Protein AF-A0A258S2L3-F1 (afdb_monomer)

Structure (mmCIF, N/CA/C/O backbone):
data_AF-A0A258S2L3-F1
#
_entry.id   AF-A0A258S2L3-F1
#
loop_
_atom_site.group_PDB
_atom_site.id
_atom_site.type_symbol
_atom_site.label_atom_id
_atom_site.label_alt_id
_atom_site.label_comp_id
_atom_site.label_asym_id
_atom_site.label_entity_id
_atom_site.label_seq_id
_atom_site.pdbx_PDB_ins_code
_atom_site.Cartn_x
_atom_site.Cartn_y
_atom_site.Cartn_z
_atom_site.occupancy
_atom_site.B_iso_or_equiv
_atom_site.auth_seq_id
_atom_site.auth_comp_id
_atom_site.auth_asym_id
_atom_site.auth_atom_id
_atom_site.pdbx_PDB_model_num
ATOM 1 N N . MET A 1 1 ? -50.508 -6.895 -50.298 1.00 43.94 1 MET A N 1
ATOM 2 C CA . MET A 1 1 ? -49.892 -8.210 -50.013 1.00 43.94 1 MET A CA 1
ATOM 3 C C . MET A 1 1 ? -48.372 -8.093 -49.987 1.00 43.94 1 MET A C 1
ATOM 5 O O . MET A 1 1 ? -47.735 -8.267 -51.013 1.00 43.94 1 MET A O 1
ATOM 9 N N . LYS A 1 2 ? -47.791 -7.803 -48.824 1.00 37.06 2 LYS A N 1
ATOM 10 C CA . LYS A 1 2 ? -46.497 -8.345 -48.388 1.00 37.06 2 LYS A CA 1
ATOM 11 C C . LYS A 1 2 ? -46.368 -7.975 -46.914 1.00 37.06 2 LYS A C 1
ATOM 13 O O . LYS A 1 2 ? -46.173 -6.822 -46.555 1.00 37.06 2 LYS A O 1
ATOM 18 N N . LYS A 1 3 ? -46.643 -8.967 -46.077 1.00 44.16 3 LYS A N 1
ATOM 19 C CA . LYS A 1 3 ? -46.318 -8.963 -44.657 1.00 44.16 3 LYS A CA 1
ATOM 20 C C . LYS A 1 3 ? -44.789 -8.934 -44.563 1.00 44.16 3 LYS A C 1
ATOM 22 O O . LYS A 1 3 ? -44.164 -9.635 -45.350 1.00 44.16 3 LYS A O 1
ATOM 27 N N . ILE A 1 4 ? -44.221 -8.175 -43.637 1.00 56.72 4 ILE A N 1
ATOM 28 C CA . ILE A 1 4 ? -43.275 -8.673 -42.631 1.00 56.72 4 ILE A CA 1
ATOM 29 C C . ILE A 1 4 ? -43.166 -7.587 -41.560 1.00 56.72 4 ILE A C 1
ATOM 31 O O . ILE A 1 4 ? -43.000 -6.402 -41.830 1.00 56.72 4 ILE A O 1
ATOM 35 N N . VAL A 1 5 ? -43.373 -8.054 -40.344 1.00 48.72 5 VAL A N 1
ATOM 36 C CA . 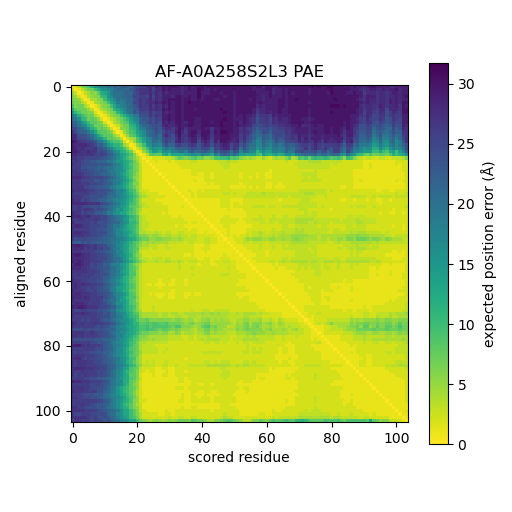VAL A 1 5 ? -43.525 -7.359 -39.079 1.00 48.72 5 VAL A CA 1
ATOM 37 C C . VAL A 1 5 ? -42.384 -7.886 -38.208 1.00 48.72 5 VAL A C 1
ATOM 39 O O . VAL A 1 5 ? -42.176 -9.095 -38.192 1.00 48.72 5 VAL A O 1
ATOM 42 N N . VAL A 1 6 ? -41.725 -6.975 -37.480 1.00 43.44 6 VAL A N 1
ATOM 43 C CA . VAL A 1 6 ? -41.009 -7.180 -36.200 1.00 43.44 6 VAL A CA 1
ATOM 44 C C . VAL A 1 6 ? -39.695 -7.975 -36.193 1.00 43.44 6 VAL A C 1
ATOM 46 O O . VAL A 1 6 ? -39.649 -9.149 -36.533 1.00 43.44 6 VAL A O 1
ATOM 49 N N . ALA A 1 7 ? -38.653 -7.319 -35.665 1.00 44.88 7 ALA A N 1
ATOM 50 C CA . ALA A 1 7 ? -37.854 -7.724 -34.489 1.00 44.88 7 ALA A CA 1
ATOM 51 C C . ALA A 1 7 ? -36.657 -6.751 -34.403 1.00 44.88 7 ALA A C 1
ATOM 53 O O . ALA A 1 7 ? -35.751 -6.805 -35.222 1.00 44.88 7 ALA A O 1
ATOM 54 N N . LEU A 1 8 ? -36.720 -5.655 -33.643 1.00 50.66 8 LEU A N 1
ATOM 55 C CA . LEU A 1 8 ? -36.376 -5.573 -32.216 1.00 50.66 8 LEU A CA 1
ATOM 56 C C . LEU A 1 8 ? -35.156 -6.430 -31.827 1.00 50.66 8 LEU A C 1
ATOM 58 O O . LEU A 1 8 ? -35.296 -7.480 -31.213 1.00 50.66 8 LEU A O 1
ATOM 62 N N . SER A 1 9 ? -33.957 -5.941 -32.142 1.00 49.19 9 SER A N 1
ATOM 63 C CA . SER A 1 9 ? -32.708 -6.448 -31.563 1.00 49.19 9 SER A CA 1
ATOM 64 C C . SER A 1 9 ? -32.269 -5.513 -30.441 1.00 49.19 9 SER A C 1
ATOM 66 O O . SER A 1 9 ? -31.456 -4.611 -30.633 1.00 49.19 9 SER A O 1
ATOM 68 N N . ALA A 1 10 ? -32.857 -5.713 -29.262 1.00 52.25 10 ALA A N 1
ATOM 69 C CA . ALA A 1 10 ? -32.314 -5.207 -28.012 1.00 52.25 10 ALA A CA 1
ATOM 70 C C . ALA A 1 10 ? -31.015 -5.970 -27.711 1.00 52.25 10 ALA A C 1
ATOM 72 O O . ALA A 1 10 ? -31.048 -7.102 -27.233 1.00 52.25 10 ALA A O 1
ATOM 73 N N . ALA A 1 11 ? -29.863 -5.365 -27.998 1.00 52.25 11 ALA A N 1
ATOM 74 C CA . ALA A 1 11 ? -28.583 -5.857 -27.501 1.00 52.25 11 ALA A CA 1
ATOM 75 C C . ALA A 1 11 ? -28.394 -5.361 -26.061 1.00 52.25 11 ALA A C 1
ATOM 77 O O . ALA A 1 11 ? -27.688 -4.392 -25.790 1.00 52.25 11 ALA A O 1
ATOM 78 N N . ILE A 1 12 ? -29.082 -6.024 -25.132 1.00 58.53 12 ILE A N 1
ATOM 79 C CA . ILE A 1 12 ? -28.770 -5.970 -23.706 1.00 58.53 12 ILE A CA 1
ATOM 80 C C . ILE A 1 12 ? -27.465 -6.746 -23.512 1.00 58.53 12 ILE A C 1
ATOM 82 O O . ILE A 1 12 ? -27.452 -7.972 -23.448 1.00 58.53 12 ILE A O 1
ATOM 86 N N . ALA A 1 13 ? -26.349 -6.024 -23.441 1.00 55.09 13 ALA A N 1
ATOM 87 C CA . ALA A 1 13 ? -25.098 -6.557 -22.919 1.00 55.09 13 ALA A CA 1
ATOM 88 C C . ALA A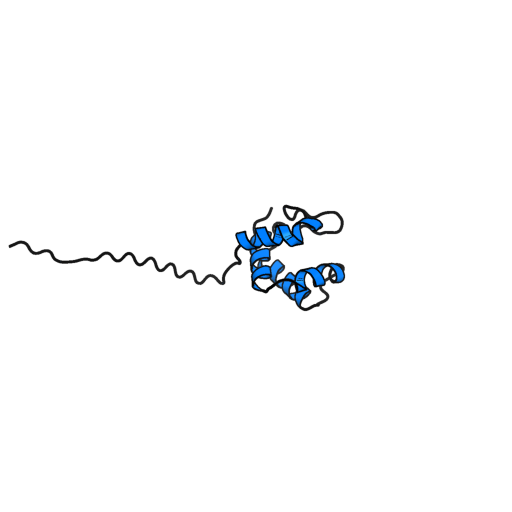 1 13 ? -25.073 -6.335 -21.399 1.00 55.09 13 ALA A C 1
ATOM 90 O O . ALA A 1 13 ? -24.381 -5.459 -20.886 1.00 55.09 13 ALA A O 1
ATOM 91 N N . LEU A 1 14 ? -25.859 -7.134 -20.673 1.00 57.22 14 LEU A N 1
ATOM 92 C CA . LEU A 1 14 ? -25.645 -7.354 -19.243 1.00 57.22 14 LEU A CA 1
ATOM 93 C C . LEU A 1 14 ? -24.387 -8.215 -19.091 1.00 57.22 14 LEU A C 1
ATOM 95 O O . LEU A 1 14 ? -24.455 -9.435 -18.968 1.00 57.22 14 LEU A O 1
ATOM 99 N N . MET A 1 15 ? -23.219 -7.577 -19.108 1.00 57.22 15 MET A N 1
ATOM 100 C CA . MET A 1 15 ? -22.017 -8.174 -18.530 1.00 57.22 15 MET A CA 1
ATOM 101 C C . MET A 1 15 ? -22.101 -7.996 -17.013 1.00 57.22 15 MET A C 1
ATOM 103 O O . MET A 1 15 ? -21.457 -7.136 -16.418 1.00 57.22 15 MET A O 1
ATOM 107 N N . SER A 1 16 ? -22.938 -8.823 -16.387 1.00 61.47 16 SER A N 1
ATOM 108 C CA . SER A 1 16 ? -22.883 -9.098 -14.954 1.00 61.47 16 SER A CA 1
ATOM 109 C C . SER A 1 16 ? -21.638 -9.935 -14.671 1.00 61.47 16 SER A C 1
ATOM 111 O O . SER A 1 16 ? -21.699 -11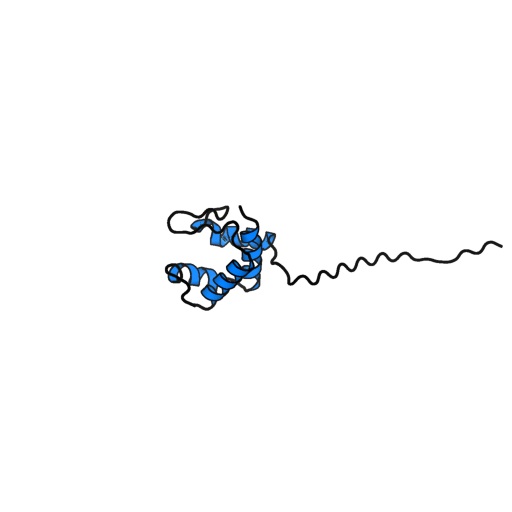.147 -14.486 1.00 61.47 16 SER A O 1
ATOM 113 N N . GLY A 1 17 ? -20.484 -9.275 -14.663 1.00 49.44 17 GLY A N 1
ATOM 114 C CA . GLY A 1 17 ? -19.281 -9.804 -14.045 1.00 49.44 17 GLY A CA 1
ATOM 115 C C . GLY A 1 17 ? -19.351 -9.548 -12.549 1.00 49.44 17 GLY A C 1
ATOM 116 O O . GLY A 1 17 ? -18.738 -8.606 -12.060 1.00 49.44 17 GLY A O 1
ATOM 117 N N . SER A 1 18 ? -20.076 -10.386 -11.808 1.00 52.84 18 SER A N 1
ATOM 118 C CA . SER A 1 18 ? -19.849 -10.530 -10.367 1.00 52.84 18 SER A CA 1
ATOM 119 C C . SER A 1 18 ? -18.515 -11.251 -10.152 1.00 52.84 18 SER A C 1
ATOM 121 O O . SER A 1 18 ? -18.464 -12.382 -9.681 1.00 52.84 18 SER A O 1
ATOM 123 N N . ALA A 1 19 ? -17.418 -10.605 -10.541 1.00 50.50 19 ALA A N 1
ATOM 124 C CA . ALA A 1 19 ? -16.139 -10.863 -9.918 1.00 50.50 19 ALA A CA 1
ATOM 125 C C . ALA A 1 19 ? -16.232 -10.221 -8.532 1.00 50.50 19 ALA A C 1
ATOM 127 O O . ALA A 1 19 ? -16.633 -9.062 -8.424 1.00 50.50 19 ALA A O 1
ATOM 128 N N . PHE A 1 20 ? -15.882 -10.949 -7.471 1.00 48.94 20 PHE A N 1
ATOM 129 C CA . PHE A 1 20 ? -15.408 -10.302 -6.247 1.00 48.94 20 PHE A CA 1
ATOM 130 C C . PHE A 1 20 ? -14.471 -9.191 -6.702 1.00 48.94 20 PHE A C 1
ATOM 132 O O . PHE A 1 20 ? -13.508 -9.518 -7.392 1.00 48.94 20 PHE A O 1
ATOM 139 N N . ALA A 1 21 ? -14.824 -7.923 -6.482 1.00 54.91 21 ALA A N 1
ATOM 140 C CA . ALA A 1 21 ? -14.121 -6.818 -7.114 1.00 54.91 21 ALA A CA 1
ATOM 141 C C . ALA A 1 21 ? -12.638 -6.910 -6.736 1.00 54.91 21 ALA A C 1
ATOM 143 O O . ALA A 1 21 ? -12.242 -6.550 -5.630 1.00 54.91 21 ALA A O 1
ATOM 144 N N . ALA A 1 22 ? -11.826 -7.458 -7.642 1.00 72.62 22 ALA A N 1
ATOM 145 C CA . ALA A 1 22 ? -10.392 -7.295 -7.613 1.00 72.62 22 ALA A CA 1
ATOM 146 C C . ALA A 1 22 ? -10.203 -5.780 -7.619 1.00 72.62 22 ALA A C 1
ATOM 148 O O . ALA A 1 22 ? -10.759 -5.122 -8.499 1.00 72.62 22 ALA A O 1
ATOM 149 N N . GLY A 1 23 ? -9.571 -5.237 -6.577 1.00 88.69 23 GLY A N 1
ATOM 150 C CA . GLY A 1 23 ? -9.526 -3.795 -6.351 1.00 88.69 23 GLY A CA 1
ATOM 151 C C . GLY A 1 23 ? -9.127 -3.000 -7.599 1.00 88.69 23 GLY A C 1
ATOM 152 O O . GLY A 1 23 ? -8.483 -3.505 -8.520 1.00 88.69 23 GLY A O 1
ATOM 153 N N . ASP A 1 24 ? -9.501 -1.728 -7.631 1.00 96.19 24 ASP A N 1
ATOM 154 C CA . ASP A 1 24 ? -9.150 -0.818 -8.713 1.00 96.19 24 ASP A CA 1
ATOM 155 C C . ASP A 1 24 ? -7.635 -0.553 -8.699 1.00 96.19 24 ASP A C 1
ATOM 157 O O . ASP A 1 24 ? -7.110 0.187 -7.863 1.00 96.19 24 ASP A O 1
ATOM 161 N N . ALA A 1 25 ? -6.919 -1.157 -9.650 1.00 95.75 25 ALA A N 1
ATOM 162 C CA . ALA A 1 25 ? -5.473 -1.008 -9.775 1.00 95.75 25 ALA A CA 1
ATOM 163 C C . ALA A 1 25 ? -5.038 0.427 -10.132 1.00 95.75 25 ALA A C 1
ATOM 165 O O . ALA A 1 25 ? -3.921 0.820 -9.791 1.00 95.75 25 ALA A O 1
ATOM 166 N N . ALA A 1 26 ? -5.883 1.231 -10.788 1.00 96.50 26 ALA A N 1
ATOM 167 C CA . ALA A 1 26 ? -5.569 2.629 -11.083 1.00 96.50 26 ALA A CA 1
ATOM 168 C C . ALA A 1 26 ? -5.655 3.485 -9.811 1.00 96.50 26 ALA A C 1
ATOM 170 O O . ALA A 1 26 ? -4.731 4.254 -9.523 1.00 96.50 26 ALA A O 1
ATOM 171 N N . ALA A 1 27 ? -6.699 3.288 -9.002 1.00 97.50 27 ALA A N 1
ATOM 172 C CA . ALA A 1 27 ? -6.786 3.885 -7.669 1.00 97.50 27 ALA A CA 1
ATOM 173 C C . ALA A 1 27 ? -5.638 3.398 -6.764 1.00 97.50 27 ALA A C 1
ATOM 175 O O . ALA A 1 27 ? -4.998 4.194 -6.070 1.00 97.50 27 ALA A O 1
ATOM 176 N N . GLY A 1 28 ? -5.311 2.105 -6.840 1.00 97.44 28 GLY A N 1
ATOM 177 C CA . GLY A 1 28 ? -4.186 1.488 -6.142 1.00 97.44 28 GLY A CA 1
ATOM 178 C C . GLY A 1 28 ? -2.846 2.117 -6.512 1.00 97.44 28 GLY A C 1
ATOM 179 O O . GLY A 1 28 ? -2.055 2.417 -5.623 1.00 97.44 28 GLY A O 1
ATOM 180 N N . LYS A 1 29 ? -2.611 2.407 -7.798 1.00 97.88 29 LYS A N 1
ATOM 181 C CA . LYS A 1 29 ? -1.410 3.110 -8.273 1.00 97.88 29 LYS A CA 1
ATOM 182 C C . LYS A 1 29 ? -1.274 4.499 -7.658 1.00 97.88 29 LYS A C 1
ATOM 184 O O . LYS A 1 29 ? -0.195 4.856 -7.182 1.00 97.88 29 LYS A O 1
ATOM 189 N N . ALA A 1 30 ? -2.357 5.277 -7.659 1.00 97.94 30 ALA A N 1
ATOM 190 C CA . ALA A 1 30 ? -2.361 6.618 -7.078 1.00 97.94 30 ALA A CA 1
ATOM 191 C C . ALA A 1 30 ? -2.063 6.569 -5.571 1.00 97.94 30 ALA A C 1
ATOM 193 O O . ALA A 1 30 ? -1.176 7.278 -5.086 1.00 97.94 30 ALA A O 1
ATOM 194 N N . LYS A 1 31 ? -2.733 5.666 -4.839 1.00 97.94 31 LYS A N 1
ATOM 195 C CA . LYS A 1 31 ? -2.491 5.468 -3.405 1.00 97.94 31 LYS A CA 1
ATOM 196 C C . LYS A 1 31 ? -1.061 4.995 -3.138 1.00 97.94 31 LYS A C 1
ATOM 198 O O . LYS A 1 31 ? -0.391 5.566 -2.281 1.00 97.94 31 LYS A O 1
ATOM 203 N N . PHE A 1 32 ? -0.556 4.029 -3.904 1.00 97.88 32 PHE A N 1
ATOM 204 C CA . PHE A 1 32 ? 0.806 3.511 -3.767 1.00 97.88 32 PHE A CA 1
ATOM 205 C C . PHE A 1 32 ? 1.853 4.622 -3.898 1.00 97.88 32 PHE A C 1
ATOM 207 O O . PHE A 1 32 ? 2.756 4.719 -3.067 1.00 97.88 32 PHE A O 1
ATOM 214 N N . GLY A 1 33 ? 1.700 5.502 -4.891 1.00 97.19 33 GLY A N 1
ATOM 215 C CA . GLY A 1 33 ? 2.583 6.657 -5.067 1.00 97.19 33 GLY A CA 1
ATOM 216 C C . GLY A 1 33 ? 2.565 7.619 -3.875 1.00 97.19 33 GLY A C 1
ATOM 217 O O . GLY A 1 33 ? 3.606 8.161 -3.519 1.00 97.19 33 GLY A O 1
ATOM 218 N N . SER A 1 34 ? 1.407 7.795 -3.231 1.00 96.12 34 SER A N 1
ATOM 219 C CA . SER A 1 34 ? 1.248 8.745 -2.122 1.00 96.12 34 SER A CA 1
ATOM 220 C C . SER A 1 34 ? 1.865 8.293 -0.794 1.00 96.12 34 SER A C 1
ATOM 222 O O . SER A 1 34 ? 2.293 9.140 -0.016 1.00 96.12 34 SER A O 1
ATOM 224 N N . ILE A 1 35 ? 1.904 6.983 -0.517 1.00 95.31 35 ILE A N 1
ATOM 225 C CA . ILE A 1 35 ? 2.255 6.470 0.822 1.00 95.31 35 ILE A CA 1
ATOM 226 C C . ILE A 1 35 ? 3.219 5.276 0.833 1.00 95.31 35 ILE A C 1
ATOM 228 O O . ILE A 1 35 ? 3.829 5.004 1.860 1.00 95.31 35 ILE A O 1
ATOM 232 N N . CYS A 1 36 ? 3.370 4.540 -0.271 1.00 96.81 36 CYS A N 1
ATOM 233 C CA . CYS A 1 36 ? 4.178 3.315 -0.303 1.00 96.81 36 CYS A CA 1
ATOM 234 C C . CYS A 1 36 ? 5.529 3.538 -0.987 1.00 96.81 36 CYS A C 1
ATOM 236 O O . CYS A 1 36 ? 6.552 3.022 -0.532 1.00 96.81 36 CYS A O 1
ATOM 238 N N . ALA A 1 37 ? 5.531 4.304 -2.080 1.00 97.00 37 ALA A N 1
ATOM 239 C CA . ALA A 1 37 ? 6.672 4.432 -2.982 1.00 97.00 37 ALA A CA 1
ATOM 240 C C . ALA A 1 37 ? 7.921 5.050 -2.333 1.00 97.00 37 ALA A C 1
ATOM 242 O O . ALA A 1 37 ? 9.037 4.693 -2.702 1.00 97.00 37 ALA A O 1
ATOM 243 N N . SER A 1 38 ? 7.753 5.938 -1.347 1.00 95.50 38 SER A N 1
ATOM 244 C CA . SER A 1 38 ? 8.869 6.597 -0.651 1.00 95.50 38 SER A CA 1
ATOM 245 C C . SER A 1 38 ? 9.759 5.619 0.122 1.00 95.50 38 SER A C 1
ATOM 247 O O . SER A 1 38 ? 10.958 5.857 0.253 1.00 95.50 38 SER A O 1
ATOM 249 N N . CYS A 1 39 ? 9.192 4.513 0.608 1.00 96.81 39 CYS A N 1
ATOM 250 C CA . CYS A 1 39 ? 9.928 3.477 1.329 1.00 96.81 39 CYS A CA 1
ATOM 251 C C . CYS A 1 39 ? 10.180 2.244 0.456 1.00 96.81 39 CYS A C 1
ATOM 253 O O . CYS A 1 39 ? 11.274 1.694 0.469 1.00 96.81 39 CYS A O 1
ATOM 255 N N . HIS A 1 40 ? 9.190 1.812 -0.328 1.00 97.06 40 HIS A N 1
ATOM 256 C CA . HIS A 1 40 ? 9.256 0.561 -1.090 1.00 97.06 40 HIS A CA 1
ATOM 257 C C . HIS A 1 40 ? 9.730 0.717 -2.543 1.00 97.06 40 HIS A C 1
ATOM 259 O O . HIS A 1 40 ? 9.762 -0.275 -3.270 1.00 97.06 40 HIS A O 1
ATOM 265 N N . GLY A 1 41 ? 10.110 1.925 -2.962 1.00 96.88 41 GLY A N 1
ATOM 266 C CA . GLY A 1 41 ? 10.512 2.225 -4.337 1.00 96.88 41 GLY A CA 1
ATOM 267 C C . GLY A 1 41 ? 9.319 2.523 -5.247 1.00 96.88 41 GLY A C 1
ATOM 268 O O . GLY A 1 41 ? 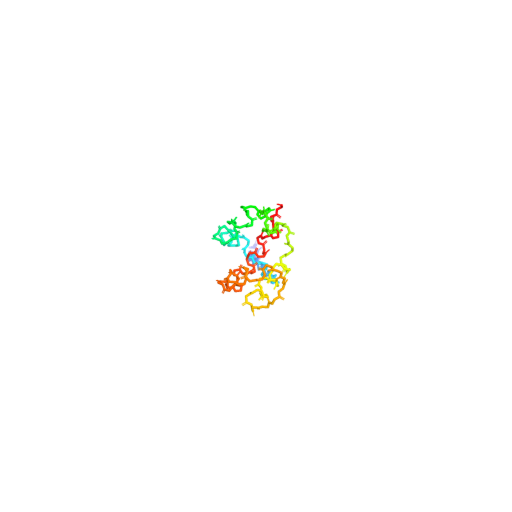8.191 2.085 -4.999 1.00 96.88 41 GLY A O 1
ATOM 269 N N . MET A 1 42 ? 9.555 3.289 -6.315 1.00 95.19 42 MET A N 1
ATOM 270 C CA . MET A 1 42 ? 8.492 3.762 -7.217 1.00 95.19 42 MET A CA 1
ATOM 271 C C . MET A 1 42 ? 7.785 2.621 -7.954 1.00 95.19 42 MET A C 1
ATOM 273 O O . MET A 1 42 ? 6.600 2.735 -8.274 1.00 95.19 42 MET A O 1
ATOM 277 N N . ASN A 1 43 ? 8.497 1.522 -8.186 1.00 95.12 43 ASN A N 1
ATOM 278 C CA . ASN A 1 43 ? 7.999 0.316 -8.832 1.00 95.12 43 ASN A CA 1
ATOM 279 C C . ASN A 1 43 ? 7.831 -0.840 -7.836 1.00 95.12 43 ASN A C 1
ATOM 281 O O . ASN A 1 43 ? 7.616 -1.973 -8.257 1.00 95.12 43 ASN A O 1
ATOM 285 N N . GLY A 1 44 ? 7.914 -0.586 -6.525 1.00 96.94 44 GLY A N 1
ATOM 286 C CA . GLY A 1 44 ? 7.852 -1.632 -5.504 1.00 96.94 44 GLY A CA 1
ATOM 287 C C . GLY A 1 44 ? 9.085 -2.538 -5.475 1.00 96.94 44 GLY A C 1
ATOM 288 O O . GLY A 1 44 ? 8.995 -3.666 -4.991 1.00 96.94 44 GLY A O 1
ATOM 289 N N . GLU A 1 45 ? 10.220 -2.080 -5.995 1.00 97.19 45 GLU A N 1
ATOM 290 C CA . GLU A 1 45 ? 11.482 -2.816 -6.080 1.00 97.19 45 GLU A CA 1
ATOM 291 C C . GLU A 1 45 ? 12.149 -3.061 -4.713 1.00 97.19 45 GLU A C 1
ATOM 293 O O . GLU A 1 45 ? 12.943 -3.992 -4.574 1.00 97.19 45 GLU A O 1
ATOM 298 N N . GLY A 1 46 ? 11.762 -2.299 -3.686 1.00 96.06 46 GLY A N 1
ATOM 299 C CA . GLY A 1 46 ? 12.381 -2.313 -2.362 1.00 96.06 46 GLY A CA 1
ATOM 300 C C . GLY A 1 46 ? 13.640 -1.444 -2.281 1.00 96.06 46 GLY A C 1
ATOM 301 O O . GLY A 1 46 ? 14.246 -1.084 -3.287 1.00 96.06 46 GLY A O 1
ATOM 302 N N . MET A 1 47 ? 14.035 -1.087 -1.059 1.00 94.44 47 MET A N 1
ATOM 303 C CA . MET A 1 47 ? 15.197 -0.232 -0.797 1.00 94.44 47 MET A CA 1
ATOM 304 C C . MET A 1 47 ? 15.737 -0.476 0.617 1.00 94.44 47 MET A C 1
ATOM 306 O O . MET A 1 47 ? 15.042 -0.246 1.603 1.00 94.44 47 MET A O 1
ATOM 310 N N . GLY A 1 48 ? 16.994 -0.912 0.743 1.00 92.88 48 GLY A N 1
ATOM 311 C CA . GLY A 1 48 ? 17.620 -1.158 2.048 1.00 92.88 48 GLY A CA 1
ATOM 312 C C . GLY A 1 48 ? 16.828 -2.161 2.897 1.00 92.88 48 GLY A C 1
ATOM 313 O O . GLY A 1 48 ? 16.690 -3.321 2.518 1.00 92.88 48 GLY A O 1
ATOM 314 N N . ILE A 1 49 ? 16.298 -1.710 4.040 1.00 91.25 49 ILE A N 1
ATOM 315 C CA . ILE A 1 49 ? 15.466 -2.535 4.937 1.00 91.25 49 ILE A CA 1
ATOM 316 C C . ILE A 1 49 ? 14.015 -2.706 4.450 1.00 91.25 49 ILE A C 1
ATOM 318 O O . ILE A 1 49 ? 13.277 -3.529 4.997 1.00 91.25 49 ILE A O 1
ATOM 322 N N . PHE A 1 50 ? 13.587 -1.937 3.443 1.00 94.75 50 PHE A N 1
ATOM 323 C CA . PHE A 1 50 ? 12.235 -1.989 2.897 1.00 94.75 50 PHE A CA 1
ATOM 324 C C . PHE A 1 50 ? 12.127 -3.100 1.854 1.00 94.75 50 PHE A C 1
ATOM 326 O O . PHE A 1 50 ? 12.761 -3.017 0.799 1.00 94.75 50 PHE A O 1
ATOM 333 N N . PRO A 1 51 ? 11.322 -4.144 2.111 1.00 94.06 51 PRO A N 1
ATOM 334 C CA . PRO A 1 51 ? 11.258 -5.294 1.224 1.00 94.06 51 PRO A CA 1
ATOM 335 C C . PRO A 1 51 ? 10.593 -4.949 -0.112 1.00 94.06 51 PRO A C 1
ATOM 337 O O . PRO A 1 51 ? 9.699 -4.098 -0.179 1.00 94.06 51 PRO A O 1
ATOM 340 N N . LYS A 1 52 ? 10.972 -5.704 -1.150 1.00 96.44 52 LYS A N 1
ATOM 341 C CA . LYS A 1 52 ? 10.312 -5.714 -2.461 1.00 96.44 52 LYS A CA 1
ATOM 342 C C . LYS A 1 52 ? 8.819 -6.020 -2.308 1.00 96.44 52 LYS A C 1
ATOM 344 O O . LYS A 1 52 ? 8.453 -7.017 -1.671 1.00 96.44 52 LYS A O 1
ATOM 349 N N . LEU A 1 53 ? 7.977 -5.195 -2.925 1.00 96.81 53 LEU A N 1
ATOM 350 C CA . LEU A 1 53 ? 6.529 -5.376 -3.039 1.00 96.81 53 LEU A CA 1
ATOM 351 C C . LEU A 1 53 ? 6.097 -5.894 -4.409 1.00 96.81 53 LEU A C 1
ATOM 353 O O . LEU A 1 53 ? 5.082 -6.582 -4.476 1.00 96.81 53 LEU A O 1
ATOM 357 N N . SER A 1 54 ? 6.838 -5.613 -5.482 1.00 96.25 54 SER A N 1
ATOM 358 C CA . SER A 1 54 ? 6.356 -5.951 -6.818 1.00 96.25 54 SER A CA 1
ATOM 359 C C . SER A 1 54 ? 6.168 -7.452 -7.038 1.00 96.25 54 SER A C 1
ATOM 361 O O . SER A 1 54 ? 6.976 -8.278 -6.602 1.00 96.25 54 SER A O 1
ATOM 363 N N . GLY A 1 55 ? 5.042 -7.797 -7.665 1.00 91.38 55 GLY A N 1
ATOM 364 C CA . GLY A 1 55 ? 4.645 -9.171 -7.960 1.00 91.38 55 GLY A CA 1
ATOM 365 C C . GLY A 1 55 ? 4.124 -9.961 -6.758 1.00 91.38 55 GLY A C 1
ATOM 366 O O . GLY A 1 55 ? 3.892 -11.165 -6.884 1.00 91.38 55 GLY A O 1
ATOM 367 N N . LYS A 1 56 ? 3.932 -9.339 -5.584 1.00 95.75 56 LYS A N 1
ATOM 368 C CA . LYS A 1 56 ? 3.286 -10.029 -4.458 1.00 95.75 56 LYS A CA 1
ATOM 369 C C . LYS A 1 56 ? 1.824 -10.359 -4.802 1.00 95.75 56 LYS A C 1
ATOM 371 O O . LYS A 1 56 ? 1.125 -9.494 -5.328 1.00 95.75 56 LYS A O 1
ATOM 376 N N . PRO A 1 57 ? 1.327 -11.563 -4.459 1.00 96.00 57 PRO A N 1
ATOM 377 C CA . PRO A 1 57 ? -0.073 -11.917 -4.672 1.00 96.00 57 PRO A CA 1
ATOM 378 C C . PRO A 1 57 ? -1.021 -10.938 -3.971 1.00 96.00 57 PRO A C 1
ATOM 380 O O . PRO A 1 57 ? -0.779 -10.538 -2.825 1.00 96.00 57 PRO A O 1
ATOM 383 N N . ALA A 1 58 ? -2.100 -10.552 -4.655 1.00 96.06 58 ALA A N 1
ATOM 384 C CA . ALA A 1 58 ? -3.048 -9.565 -4.143 1.00 96.06 58 ALA A CA 1
ATOM 385 C C . ALA A 1 58 ? -3.719 -10.038 -2.840 1.00 96.06 58 ALA A C 1
ATOM 387 O O . ALA A 1 58 ? -3.765 -9.293 -1.865 1.00 96.06 58 ALA A O 1
ATOM 388 N N . ASP A 1 59 ? -4.154 -11.298 -2.770 1.00 95.88 59 ASP A N 1
ATOM 389 C CA . ASP A 1 59 ? -4.787 -11.883 -1.579 1.00 95.88 59 ASP A CA 1
ATOM 390 C C . ASP A 1 59 ? -3.875 -11.809 -0.343 1.00 95.88 59 ASP A C 1
ATOM 392 O O . ASP A 1 59 ? -4.303 -11.393 0.735 1.00 95.88 59 ASP A O 1
ATOM 396 N N . LYS A 1 60 ? -2.590 -12.147 -0.509 1.00 95.94 60 LYS A N 1
ATOM 397 C CA . LYS A 1 60 ? -1.593 -12.096 0.568 1.00 95.94 60 LYS A CA 1
ATOM 398 C C . LYS A 1 60 ? -1.267 -10.670 0.977 1.00 95.94 60 LYS A C 1
ATOM 400 O O . LYS A 1 60 ? -1.118 -10.399 2.165 1.00 95.94 60 LYS A O 1
ATOM 405 N N . THR A 1 61 ? -1.186 -9.764 0.009 1.00 96.56 61 THR A N 1
ATOM 406 C CA . THR A 1 61 ? -0.934 -8.344 0.269 1.00 96.56 61 THR A CA 1
ATOM 407 C C . THR A 1 61 ? -2.090 -7.728 1.054 1.00 96.56 61 THR A C 1
ATOM 409 O O . THR A 1 61 ? -1.860 -7.091 2.081 1.00 96.56 61 THR A O 1
ATOM 412 N N . ALA A 1 62 ? -3.332 -7.984 0.637 1.00 97.75 62 ALA A N 1
ATOM 413 C CA . ALA A 1 62 ? -4.521 -7.493 1.324 1.00 97.75 62 ALA A CA 1
ATOM 414 C C . ALA A 1 62 ? -4.638 -8.064 2.744 1.00 97.75 62 ALA A C 1
ATOM 416 O O . ALA A 1 62 ? -4.887 -7.313 3.686 1.00 97.75 62 ALA A O 1
ATOM 417 N N . ALA A 1 63 ? -4.417 -9.372 2.915 1.00 97.25 63 ALA A N 1
ATOM 418 C CA . ALA A 1 63 ? -4.440 -10.012 4.230 1.00 97.25 63 ALA A CA 1
ATOM 419 C C . ALA A 1 63 ? -3.395 -9.404 5.178 1.00 97.25 63 ALA A C 1
ATOM 421 O O . ALA A 1 63 ? -3.722 -9.042 6.306 1.00 97.25 63 ALA A O 1
ATOM 422 N N . LEU A 1 64 ? -2.164 -9.208 4.696 1.00 96.75 64 LEU A N 1
ATOM 423 C CA . LEU A 1 64 ? -1.085 -8.641 5.500 1.00 96.75 64 LEU A CA 1
ATOM 424 C C . LEU A 1 64 ? -1.360 -7.181 5.899 1.00 96.75 64 LEU A C 1
ATOM 426 O O . LEU A 1 64 ? -1.140 -6.804 7.048 1.00 96.75 64 LEU A O 1
ATOM 430 N N . LEU A 1 65 ? -1.878 -6.361 4.979 1.00 97.19 65 LEU A N 1
ATOM 431 C CA . LEU A 1 65 ? -2.280 -4.983 5.284 1.00 97.19 65 LEU A CA 1
ATOM 432 C C . LEU A 1 65 ? -3.434 -4.933 6.297 1.00 97.19 65 LEU A C 1
ATOM 434 O O . LEU A 1 65 ? -3.418 -4.085 7.188 1.00 97.19 65 LEU A O 1
ATOM 438 N N . LYS A 1 66 ? -4.398 -5.859 6.209 1.00 97.56 66 LYS A N 1
ATOM 439 C CA . LYS A 1 66 ? -5.490 -5.994 7.191 1.00 97.56 66 LYS A CA 1
ATOM 440 C C . LYS A 1 66 ? -4.959 -6.401 8.566 1.00 97.56 66 LYS A C 1
ATOM 442 O O . LYS A 1 66 ? -5.392 -5.838 9.569 1.00 97.56 66 LYS A O 1
ATOM 447 N N . ASP A 1 67 ? -3.982 -7.302 8.624 1.00 97.62 67 ASP A N 1
ATOM 448 C CA . ASP A 1 67 ? -3.335 -7.685 9.881 1.00 97.62 67 ASP A CA 1
ATOM 449 C C . ASP A 1 67 ? -2.565 -6.517 10.515 1.00 97.62 67 ASP A C 1
ATOM 451 O O . ASP A 1 67 ? -2.711 -6.274 11.716 1.00 97.62 67 ASP A O 1
ATOM 455 N N . TYR A 1 68 ? -1.819 -5.741 9.718 1.00 97.19 68 TYR A N 1
ATOM 456 C CA . TYR A 1 68 ? -1.168 -4.515 10.191 1.00 97.19 68 TYR A CA 1
ATOM 457 C C . TYR A 1 68 ? -2.178 -3.483 10.700 1.00 97.19 68 TYR A C 1
ATOM 459 O O . TYR A 1 68 ? -1.986 -2.924 11.779 1.00 97.19 68 TYR A O 1
ATOM 467 N N . LYS A 1 69 ? -3.270 -3.256 9.960 1.00 96.38 69 LYS A N 1
ATOM 468 C CA . LYS A 1 69 ? -4.355 -2.340 10.349 1.00 96.38 69 LYS A CA 1
ATOM 469 C C . LYS A 1 69 ? -5.031 -2.767 11.655 1.00 96.38 69 LYS A C 1
ATOM 471 O O . LYS A 1 69 ? -5.39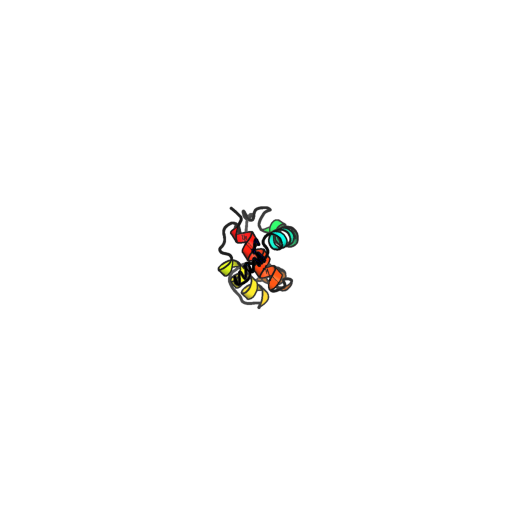2 -1.916 12.460 1.00 96.38 69 LYS A O 1
ATOM 476 N N . ALA A 1 70 ? -5.157 -4.072 11.890 1.00 95.88 70 ALA A N 1
ATOM 477 C CA . ALA A 1 70 ? -5.678 -4.637 13.134 1.00 95.88 70 ALA A CA 1
ATOM 478 C C . ALA A 1 70 ? -4.664 -4.616 14.298 1.00 95.88 70 ALA A C 1
ATOM 480 O O . ALA A 1 70 ? -4.981 -5.094 15.386 1.00 95.88 70 ALA A O 1
ATOM 481 N N . GLY A 1 71 ? -3.444 -4.106 14.087 1.00 92.00 71 GLY A N 1
ATOM 482 C CA . GLY A 1 71 ? -2.397 -4.047 15.107 1.00 92.00 71 GLY A CA 1
ATOM 483 C C . GLY A 1 71 ? -1.761 -5.400 15.438 1.00 92.00 71 GLY A C 1
ATOM 484 O O . GLY A 1 71 ? -1.088 -5.523 16.462 1.00 92.00 71 GLY A O 1
ATOM 485 N N . LYS A 1 72 ? -1.952 -6.429 14.601 1.00 95.75 72 LYS A N 1
ATOM 486 C CA . LYS A 1 72 ? -1.335 -7.741 14.828 1.00 95.75 72 LYS A CA 1
ATOM 487 C C . LYS A 1 72 ? 0.169 -7.677 14.590 1.00 95.75 72 LYS A C 1
ATOM 489 O O . LYS A 1 72 ? 0.641 -7.069 13.632 1.00 95.75 72 LYS A O 1
ATOM 494 N N . THR A 1 73 ? 0.931 -8.380 15.422 1.00 93.44 73 THR A N 1
ATOM 495 C CA . THR A 1 73 ? 2.366 -8.575 15.201 1.00 93.44 73 THR A CA 1
ATOM 496 C C . THR A 1 73 ? 2.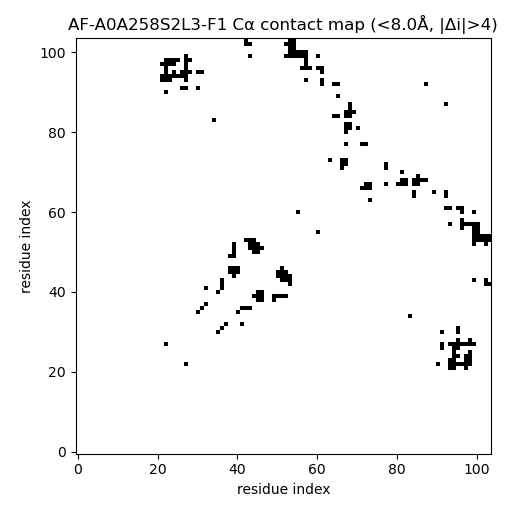601 -9.666 14.160 1.00 93.44 73 THR A C 1
ATOM 498 O O . THR A 1 73 ? 2.415 -10.844 14.443 1.00 93.44 73 THR A O 1
ATOM 501 N N . VAL A 1 74 ? 3.027 -9.271 12.958 1.00 90.12 74 VAL A N 1
ATOM 502 C CA . VAL A 1 74 ? 3.253 -10.170 11.803 1.00 90.12 74 VAL A CA 1
ATOM 503 C C . VAL A 1 74 ? 4.718 -10.203 11.339 1.00 90.12 74 VAL A C 1
ATOM 505 O O . VAL A 1 74 ? 5.035 -10.723 10.273 1.00 90.12 74 VAL A O 1
ATOM 508 N N . GLY A 1 75 ? 5.635 -9.653 12.141 1.00 89.44 75 GLY A N 1
ATOM 509 C CA . GLY A 1 75 ? 7.081 -9.688 11.897 1.00 89.44 75 GLY A CA 1
ATOM 510 C C . GLY A 1 75 ? 7.829 -8.476 12.457 1.00 89.44 75 GLY A C 1
ATOM 511 O O . GLY A 1 75 ? 7.222 -7.562 13.017 1.00 89.44 75 GLY A O 1
ATOM 512 N N . ALA A 1 76 ? 9.150 -8.444 12.260 1.00 88.19 76 ALA A N 1
ATOM 513 C CA . ALA A 1 76 ? 10.034 -7.404 12.803 1.00 88.19 76 ALA A CA 1
ATOM 514 C C . ALA A 1 76 ? 9.667 -5.975 12.350 1.00 88.19 76 ALA A C 1
ATOM 516 O O . ALA A 1 76 ? 9.795 -5.029 13.118 1.00 88.19 76 ALA A O 1
ATOM 517 N N . ASN A 1 77 ? 9.126 -5.824 11.136 1.00 88.69 77 ASN A N 1
ATOM 518 C CA . ASN A 1 77 ? 8.748 -4.522 10.575 1.00 88.69 77 ASN A CA 1
ATOM 519 C C . ASN A 1 77 ? 7.332 -4.059 10.974 1.00 88.69 77 ASN A C 1
ATOM 521 O O . ASN A 1 77 ? 6.870 -3.023 10.496 1.00 88.69 77 ASN A O 1
ATOM 525 N N . THR A 1 78 ? 6.626 -4.797 11.844 1.00 92.38 78 THR A N 1
ATOM 526 C CA . THR A 1 78 ? 5.237 -4.471 12.229 1.00 92.38 78 THR A CA 1
ATOM 527 C C . THR A 1 78 ? 5.117 -3.078 12.818 1.00 92.38 78 THR A C 1
ATOM 529 O O . THR A 1 78 ? 4.244 -2.325 12.399 1.00 92.38 78 THR A O 1
ATOM 532 N N . ALA A 1 79 ? 6.001 -2.713 13.749 1.00 93.50 79 ALA A N 1
ATOM 533 C CA . ALA A 1 79 ? 5.939 -1.415 14.417 1.00 93.50 79 ALA A CA 1
ATOM 534 C C . ALA A 1 79 ? 6.032 -0.241 13.428 1.00 93.50 79 ALA A C 1
ATOM 536 O O . ALA A 1 79 ? 5.464 0.819 13.672 1.00 93.50 79 ALA A O 1
ATOM 537 N N . MET A 1 80 ? 6.704 -0.448 12.291 1.00 93.06 80 MET A N 1
ATOM 538 C CA . MET A 1 80 ? 6.837 0.562 11.252 1.00 93.06 80 MET A CA 1
ATOM 539 C C . MET A 1 80 ? 5.659 0.568 10.264 1.00 93.06 80 MET A C 1
ATOM 541 O O . MET A 1 80 ? 5.215 1.638 9.851 1.00 93.06 80 MET A O 1
ATOM 545 N N . MET A 1 81 ? 5.131 -0.604 9.898 1.00 95.94 81 MET A N 1
ATOM 546 C CA . MET A 1 81 ? 4.048 -0.721 8.910 1.00 95.94 81 MET A CA 1
ATOM 547 C C . MET A 1 81 ? 2.644 -0.529 9.488 1.00 95.94 81 MET A C 1
ATOM 549 O O . MET A 1 81 ? 1.760 -0.058 8.772 1.00 95.94 81 MET A O 1
ATOM 553 N N . ALA A 1 82 ? 2.417 -0.858 10.763 1.00 95.50 82 ALA A N 1
ATOM 554 C CA . ALA A 1 82 ? 1.096 -0.754 11.386 1.00 95.50 82 ALA A CA 1
ATOM 555 C C . ALA A 1 82 ? 0.497 0.669 11.321 1.00 95.50 82 ALA A C 1
ATOM 557 O O . ALA A 1 82 ? -0.654 0.787 10.900 1.00 95.50 82 ALA A O 1
ATOM 558 N N . PRO A 1 83 ? 1.244 1.761 11.602 1.00 94.56 83 PRO A N 1
ATOM 559 C CA . PRO A 1 83 ? 0.717 3.121 11.449 1.00 94.56 83 PRO A CA 1
ATOM 560 C C . PRO A 1 83 ? 0.341 3.475 10.004 1.00 94.56 83 PRO A C 1
ATOM 562 O O . PRO A 1 83 ? -0.637 4.183 9.779 1.00 94.56 83 PRO A O 1
ATOM 565 N N . GLN A 1 84 ? 1.083 2.958 9.017 1.00 95.62 84 GLN A N 1
ATOM 566 C CA . GLN A 1 84 ? 0.784 3.194 7.601 1.00 95.62 84 GLN A CA 1
ATOM 567 C C . GLN A 1 84 ? -0.528 2.505 7.211 1.00 95.62 84 GLN A C 1
ATOM 569 O O . GLN A 1 84 ? -1.412 3.130 6.623 1.00 95.62 84 GLN A O 1
ATOM 574 N N . ALA A 1 85 ? -0.688 1.239 7.609 1.00 96.38 85 ALA A N 1
ATOM 575 C CA . ALA A 1 85 ? -1.889 0.454 7.337 1.00 96.38 85 ALA A CA 1
ATOM 576 C C . ALA A 1 85 ? -3.131 0.959 8.093 1.00 96.38 85 ALA A C 1
ATOM 578 O O . ALA A 1 85 ? -4.241 0.858 7.573 1.00 96.38 85 ALA A O 1
ATOM 579 N N . ALA A 1 86 ? -2.960 1.541 9.284 1.00 95.81 86 ALA A N 1
ATOM 580 C CA . ALA A 1 86 ? -4.055 2.105 10.076 1.00 95.81 86 ALA 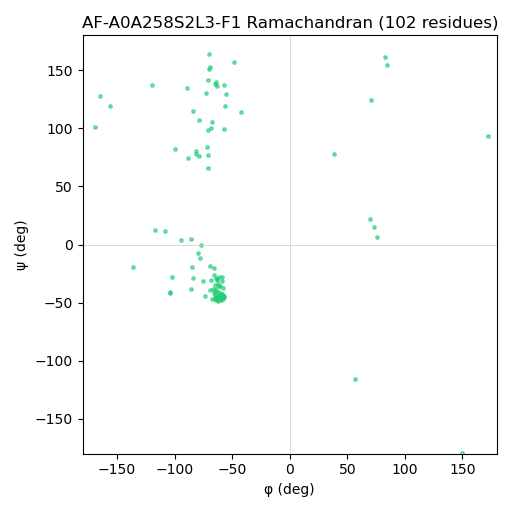A CA 1
ATOM 581 C C . ALA A 1 86 ? -4.789 3.255 9.359 1.00 95.81 86 ALA A C 1
ATOM 583 O O . ALA A 1 86 ? -5.980 3.457 9.583 1.00 95.81 86 ALA A O 1
ATOM 584 N N . SER A 1 87 ? -4.100 3.978 8.469 1.00 93.69 87 SER A N 1
ATOM 585 C CA . SER A 1 87 ? -4.685 5.068 7.673 1.00 93.69 87 SER A CA 1
ATOM 586 C C . SER A 1 87 ? -5.495 4.600 6.455 1.00 93.69 87 SER A C 1
ATOM 588 O O . SER A 1 87 ? -6.116 5.417 5.772 1.00 93.69 87 SER A O 1
ATOM 590 N N . LEU A 1 88 ? -5.476 3.299 6.147 1.00 97.12 88 LEU A N 1
ATOM 591 C CA . LEU A 1 88 ? -6.095 2.746 4.947 1.00 97.12 88 LEU A CA 1
ATOM 592 C C . LEU A 1 88 ? -7.550 2.363 5.195 1.00 97.12 88 LEU A C 1
ATOM 594 O O . LEU A 1 88 ? -7.879 1.671 6.163 1.00 97.12 88 LEU A O 1
ATOM 598 N N . SER A 1 89 ? -8.428 2.729 4.264 1.00 97.56 89 SER A N 1
ATOM 599 C CA . SER A 1 89 ? -9.742 2.091 4.160 1.00 97.56 89 SER A CA 1
ATOM 600 C C . SER A 1 89 ? -9.607 0.650 3.645 1.00 97.56 89 SER A C 1
ATOM 602 O O . SER A 1 89 ? -8.575 0.269 3.095 1.00 97.56 89 SER A O 1
ATOM 604 N N . ASP A 1 90 ? -10.643 -0.173 3.806 1.00 96.62 90 ASP A N 1
ATOM 605 C CA . ASP A 1 90 ? -10.607 -1.543 3.269 1.00 96.62 90 ASP A CA 1
ATOM 606 C C . ASP A 1 90 ? -10.550 -1.531 1.732 1.00 96.62 90 ASP A C 1
ATOM 608 O O . ASP A 1 90 ? -9.817 -2.316 1.136 1.00 96.62 90 ASP A O 1
ATOM 612 N N . ALA A 1 91 ? -11.215 -0.552 1.108 1.00 97.25 91 ALA A N 1
ATOM 613 C CA . ALA A 1 91 ? -11.112 -0.298 -0.325 1.00 97.25 91 ALA A CA 1
ATOM 614 C C . ALA A 1 91 ? -9.686 0.100 -0.745 1.00 97.25 91 ALA A C 1
ATOM 616 O O . ALA A 1 91 ? -9.186 -0.407 -1.746 1.00 97.25 91 ALA A O 1
ATOM 617 N N . ASP A 1 92 ? -8.995 0.954 0.025 1.00 98.12 92 ASP A N 1
ATOM 618 C CA . ASP A 1 92 ? -7.587 1.279 -0.247 1.00 98.12 92 ASP A CA 1
ATOM 619 C C . ASP A 1 92 ? -6.712 0.023 -0.215 1.00 98.12 92 ASP A C 1
ATOM 621 O O . ASP A 1 92 ? -5.846 -0.138 -1.072 1.00 98.12 92 ASP A O 1
ATOM 625 N N . ILE A 1 93 ? -6.930 -0.865 0.761 1.00 98.19 93 ILE A N 1
ATOM 626 C CA . ILE A 1 93 ? -6.168 -2.112 0.891 1.00 98.19 93 ILE A CA 1
ATOM 627 C C . ILE A 1 93 ? -6.375 -3.000 -0.335 1.00 98.19 93 ILE A C 1
ATOM 629 O O . ILE A 1 93 ? -5.396 -3.481 -0.910 1.00 98.19 93 ILE A O 1
ATOM 633 N N . ASP A 1 94 ? -7.624 -3.203 -0.745 1.00 97.62 94 ASP A N 1
ATOM 634 C CA . ASP A 1 94 ? -7.940 -4.068 -1.879 1.00 97.62 94 ASP A CA 1
ATOM 635 C C . ASP A 1 94 ? -7.402 -3.465 -3.197 1.00 97.62 94 ASP A C 1
ATOM 637 O O . ASP A 1 94 ? -6.822 -4.182 -4.017 1.00 97.62 94 ASP A O 1
ATOM 641 N N . ASN A 1 95 ? -7.480 -2.138 -3.368 1.00 98.12 95 ASN A N 1
ATOM 642 C CA . ASN A 1 95 ? -6.918 -1.413 -4.516 1.00 98.12 95 ASN A CA 1
ATOM 643 C C . ASN A 1 95 ? -5.380 -1.489 -4.560 1.00 98.12 95 ASN A C 1
ATOM 645 O O . ASN A 1 95 ? -4.793 -1.778 -5.606 1.00 98.12 95 ASN A O 1
ATOM 649 N N . LEU A 1 96 ? -4.708 -1.259 -3.425 1.00 97.94 96 LEU A N 1
ATOM 650 C CA . LEU A 1 96 ? -3.250 -1.378 -3.300 1.00 97.94 96 LEU A CA 1
ATOM 651 C C . LEU A 1 96 ? -2.785 -2.798 -3.616 1.00 97.94 96 LEU A C 1
ATOM 653 O O . LEU A 1 96 ? -1.828 -2.976 -4.365 1.00 97.94 96 LEU A O 1
ATOM 657 N N . ALA A 1 97 ? -3.470 -3.803 -3.073 1.00 97.81 97 ALA A N 1
ATOM 658 C CA . ALA A 1 97 ? -3.172 -5.204 -3.325 1.00 97.81 97 ALA A CA 1
ATOM 659 C C . ALA A 1 97 ? -3.315 -5.570 -4.808 1.00 97.8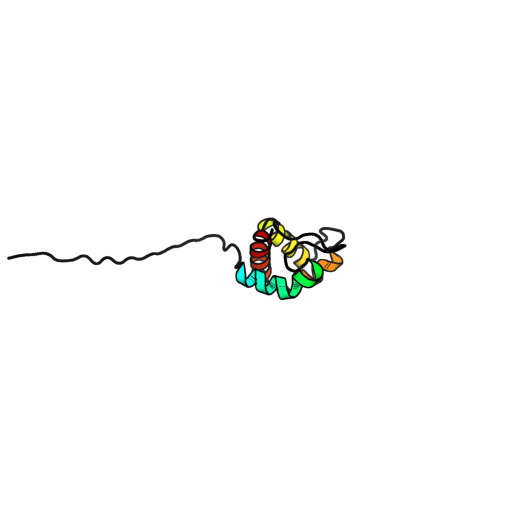1 97 ALA A C 1
ATOM 661 O O . ALA A 1 97 ? -2.432 -6.231 -5.360 1.00 97.81 97 ALA A O 1
ATOM 662 N N . ALA A 1 98 ? -4.385 -5.102 -5.460 1.00 97.12 98 ALA A N 1
ATOM 663 C CA . ALA A 1 98 ? -4.582 -5.288 -6.892 1.00 97.12 98 ALA A CA 1
ATOM 664 C C . ALA A 1 98 ? -3.447 -4.649 -7.702 1.00 9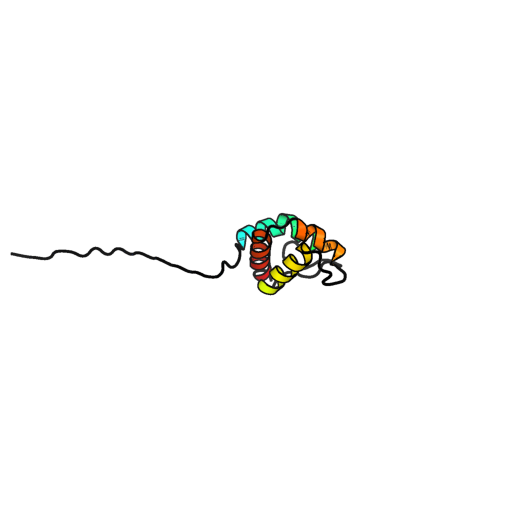7.12 98 ALA A C 1
ATOM 666 O O . ALA A 1 98 ? -2.867 -5.311 -8.558 1.00 97.12 98 ALA A O 1
ATOM 667 N N . TYR A 1 99 ? -3.069 -3.404 -7.393 1.00 97.56 99 TYR A N 1
ATOM 668 C CA . TYR A 1 99 ? -1.973 -2.720 -8.081 1.00 97.56 99 TYR A CA 1
ATOM 669 C C . TYR A 1 99 ? -0.615 -3.402 -7.867 1.00 97.56 99 TYR A C 1
ATOM 671 O O . TYR A 1 99 ? 0.101 -3.656 -8.836 1.00 97.56 99 TYR A O 1
ATOM 679 N N . ILE A 1 100 ? -0.267 -3.742 -6.623 1.00 97.31 100 ILE A N 1
ATOM 680 C CA . ILE A 1 100 ? 1.021 -4.356 -6.265 1.00 97.31 100 ILE A CA 1
ATOM 681 C C . ILE A 1 100 ? 1.245 -5.675 -7.018 1.00 97.31 100 ILE A C 1
ATOM 683 O O . ILE A 1 100 ? 2.359 -5.940 -7.477 1.00 97.31 100 ILE A O 1
ATOM 687 N N . ALA A 1 101 ? 0.185 -6.461 -7.217 1.00 96.50 101 ALA A N 1
ATOM 688 C CA . ALA A 1 101 ? 0.243 -7.701 -7.987 1.00 96.50 101 ALA A CA 1
ATOM 689 C C . ALA A 1 101 ? 0.547 -7.488 -9.485 1.00 96.50 101 ALA A C 1
ATOM 691 O O . ALA A 1 101 ? 1.009 -8.415 -10.147 1.00 96.50 101 ALA A O 1
ATOM 692 N N . THR A 1 102 ? 0.319 -6.285 -10.027 1.00 95.88 102 THR A N 1
ATOM 693 C CA . THR A 1 102 ? 0.641 -5.950 -11.429 1.00 95.88 102 THR A CA 1
ATOM 694 C C . THR A 1 102 ? 2.093 -5.515 -11.645 1.00 95.88 102 THR A C 1
ATOM 696 O O . THR A 1 102 ? 2.583 -5.553 -12.778 1.00 95.88 102 THR A O 1
ATOM 699 N N . LEU A 1 103 ? 2.781 -5.100 -10.578 1.00 94.06 103 LEU A N 1
ATOM 700 C CA . LEU A 1 103 ? 4.170 -4.645 -10.628 1.00 94.06 103 LEU A CA 1
ATOM 701 C C . LEU A 1 103 ? 5.121 -5.824 -10.912 1.00 94.06 103 LEU A C 1
ATOM 703 O O . LEU A 1 103 ? 4.838 -6.954 -10.516 1.00 94.06 103 LEU A O 1
ATOM 707 N N . LYS A 1 104 ? 6.265 -5.563 -11.557 1.00 83.25 104 LYS A N 1
ATOM 708 C CA . LYS A 1 104 ? 7.300 -6.574 -11.864 1.00 83.25 104 LYS A CA 1
ATOM 709 C C . LYS A 1 104 ? 8.603 -6.317 -11.100 1.00 83.25 104 LYS A C 1
ATOM 711 O O . LYS A 1 104 ? 8.896 -5.135 -10.832 1.00 83.25 104 LYS A O 1
#

Solvent-accessible surface area (backbone atoms only — not comparable to full-atom values): 6014 Å² total; per-residue (Å²): 144,80,89,86,78,90,79,89,80,80,84,76,80,79,79,80,71,85,58,80,76,72,28,52,38,69,63,9,48,57,51,36,63,74,74,42,21,89,54,21,29,90,58,21,67,28,46,93,92,32,64,63,44,34,51,40,55,32,71,60,45,29,53,52,43,52,37,22,41,70,66,47,86,83,54,92,62,30,84,69,45,21,68,61,31,55,75,49,52,74,66,51,37,37,6,34,14,37,26,35,39,70,30,109

pLDDT: mean 86.3, std 18.28, range [37.06, 98.19]

Radius of gyration: 21.27 Å; Cα contacts (8 Å, |Δi|>4): 133; chains: 1; bounding box: 68×21×65 Å

Foldseek 3Di:
DDDDDDDDDPPPPPPPPPDPPQAAQVLLLVLCVVQPCVQCNNLQCGDDVGDRLAQPALVVQLVVLVCLLVQHDPDPCSVVSSVSSVPDDSSNSSNNSSNRNHGD

Mean predicted aligned error: 9.63 Å

Sequence (104 aa):
MKKIVVALSAAIALMSGSAFAAGDAAAGKAKFGSICASCHGMNGEGMGIFPKLSGKPADKTAALLKDYKAGKTVGANTAMMAPQAASLSDADIDNLAAYIATLK

Nearest PDB structures (foldseek):
  8yts-assembly2_B  TM=9.647E-01  e=2.727E-08  Thioalkalivibrio paradoxus ARh 1
  1cno-assembly1_A  TM=9.430E-01  e=1.356E-07  Marinobacter nauticus
  2zzs-assembly1_A  TM=9.367E-01  e=9.184E-07  Vibrio parahaemolyticus RIMD 2210633
  2zzs-assembly29_3  TM=9.316E-01  e=2.966E-06  Vibrio parahaemolyticus RIMD 2210633
  1dvh-assembly1_A  TM=8.472E-01  e=3.882E-04  Nitratidesulfovibrio vulgaris

Secondary structure (DSSP, 8-state):
------------------------HHHHHHHHHHHTHHHH-TTS--BTTB---TT--HHHHHHHHHHHHTT---STTHHHHHHHHHT--HHHHHHHHHHHHH--